Protein AF-A0A2G8HR16-F1 (afdb_monomer)

Solvent-accessible surface area (backbone atoms only — not comparable to full-atom values): 9993 Å² total; per-residue (Å²): 126,79,61,57,63,55,51,52,53,51,51,52,50,50,52,50,56,48,49,62,59,50,49,55,58,52,52,43,52,50,38,32,58,71,42,52,70,60,47,61,57,48,52,54,52,35,58,74,73,32,69,61,54,56,68,42,53,72,70,53,44,53,37,32,53,43,43,27,34,35,46,62,72,75,43,57,72,62,94,83,63,49,69,68,58,49,49,54,44,27,47,42,56,28,53,84,44,40,67,50,94,74,75,79,58,80,90,61,53,56,90,61,78,81,64,50,60,66,51,36,31,47,56,42,47,62,53,44,35,76,74,70,36,64,70,72,52,56,78,42,75,84,39,51,37,61,56,50,50,47,39,56,69,40,52,70,64,38,33,76,81,34,54,69,61,38,56,55,50,36,74,60,52,57,84,118

Foldseek 3Di:
DVVVVVVVVVVVVVVVVCCVVVVVVVVLVVLLVVCVVVLVVLLVLCCVPPLLLVLFDPVLVSLLSSQLSNQLVQADEDPPQDPSLSSVLSSLLCLLCSPPDFPSLPVCRYPSSPDDSLNSLVSVLVRCCVVPNDPLVVVCVPCRSVLLVVCSNPVPVSCVVPVPVSVSSCVRNVRD

Structure (mmCIF, N/CA/C/O backbone):
data_AF-A0A2G8HR16-F1
#
_entry.id   AF-A0A2G8HR16-F1
#
loop_
_atom_site.group_PDB
_atom_site.id
_atom_site.type_symbol
_atom_site.label_atom_id
_atom_site.label_alt_id
_atom_site.label_comp_id
_atom_site.label_asym_id
_atom_site.label_entity_id
_atom_site.label_seq_id
_atom_site.pdbx_PDB_ins_code
_atom_site.Cartn_x
_atom_site.Cartn_y
_atom_site.Cartn_z
_atom_site.occupancy
_atom_site.B_iso_or_equiv
_atom_site.auth_seq_id
_atom_site.auth_comp_id
_atom_site.auth_asym_id
_atom_site.auth_atom_id
_atom_site.pdbx_PDB_model_num
ATOM 1 N N . MET A 1 1 ? 40.734 -26.368 19.428 1.00 62.50 1 MET A N 1
ATOM 2 C CA . MET A 1 1 ? 40.699 -26.145 17.962 1.00 62.50 1 MET A CA 1
ATOM 3 C C . MET A 1 1 ? 39.348 -26.446 17.303 1.00 62.50 1 MET A C 1
ATOM 5 O O . MET A 1 1 ? 39.130 -25.947 16.211 1.00 62.50 1 MET A O 1
ATOM 9 N N . PHE A 1 2 ? 38.408 -27.153 17.947 1.00 72.38 2 PHE A N 1
ATOM 10 C CA . PHE A 1 2 ? 37.091 -27.445 17.352 1.00 72.38 2 PHE A CA 1
ATOM 11 C C . PHE A 1 2 ? 36.089 -26.280 17.349 1.00 72.38 2 PHE A C 1
ATOM 13 O O . PHE A 1 2 ? 35.120 -26.346 16.612 1.00 72.38 2 PHE A O 1
ATOM 20 N N . LEU A 1 3 ? 36.310 -25.206 18.116 1.00 86.31 3 LEU A N 1
ATOM 21 C CA . LEU A 1 3 ? 35.360 -24.087 18.226 1.00 86.31 3 LEU A CA 1
ATOM 22 C C . LEU A 1 3 ? 35.399 -23.127 17.020 1.00 86.31 3 LEU A C 1
ATOM 24 O O . LEU A 1 3 ? 34.383 -22.551 16.647 1.00 86.31 3 LEU A O 1
ATOM 28 N N . VAL A 1 4 ? 36.568 -22.982 16.389 1.00 90.25 4 VAL A N 1
ATOM 29 C CA . VAL A 1 4 ? 36.797 -22.072 15.253 1.00 90.25 4 VAL A CA 1
ATOM 30 C C . VAL A 1 4 ? 35.869 -22.357 14.059 1.00 90.25 4 VAL A C 1
ATOM 32 O O . VAL A 1 4 ? 35.228 -21.411 13.603 1.00 90.25 4 VAL A O 1
ATOM 35 N N . PRO A 1 5 ? 35.706 -23.605 13.564 1.00 91.06 5 PRO A N 1
ATOM 36 C CA . PRO A 1 5 ? 34.805 -23.868 12.439 1.00 91.06 5 PRO A CA 1
ATOM 37 C C . PRO A 1 5 ? 33.332 -23.568 12.757 1.00 91.06 5 PRO A C 1
ATOM 39 O O . PRO A 1 5 ? 32.625 -23.070 11.886 1.00 91.06 5 PRO A O 1
ATOM 42 N N . PHE A 1 6 ? 32.871 -23.788 13.996 1.00 93.81 6 PHE A N 1
ATOM 43 C CA . PHE A 1 6 ? 31.497 -23.445 14.391 1.00 93.81 6 PHE A CA 1
ATOM 44 C C . PHE A 1 6 ? 31.270 -21.934 14.441 1.00 93.81 6 PHE A C 1
ATOM 46 O O . PHE A 1 6 ? 30.232 -21.461 13.987 1.00 93.81 6 PHE A O 1
ATOM 53 N N . VAL A 1 7 ? 32.246 -21.168 14.940 1.00 94.56 7 VAL A N 1
ATOM 54 C CA . VAL A 1 7 ? 32.171 -19.700 14.954 1.00 94.56 7 VAL A CA 1
ATOM 55 C C . VAL A 1 7 ? 32.151 -19.146 13.530 1.00 94.56 7 VAL A C 1
ATOM 57 O O . VAL A 1 7 ? 31.322 -18.295 13.223 1.00 94.56 7 VAL A O 1
ATOM 60 N N . VAL A 1 8 ? 33.002 -19.662 12.638 1.00 95.19 8 VAL A N 1
ATOM 61 C CA . VAL A 1 8 ? 33.010 -19.252 11.224 1.00 95.19 8 VAL A CA 1
ATOM 62 C C . VAL A 1 8 ? 31.683 -19.600 10.547 1.00 95.19 8 VAL A C 1
ATOM 64 O O . VAL A 1 8 ? 31.088 -18.731 9.917 1.00 95.19 8 VAL A O 1
ATOM 67 N N . ALA A 1 9 ? 31.167 -20.820 10.730 1.00 95.06 9 ALA A N 1
ATOM 68 C CA . ALA A 1 9 ? 29.874 -21.222 10.176 1.00 95.06 9 ALA A CA 1
ATOM 69 C C . ALA A 1 9 ? 28.720 -20.347 10.698 1.00 95.06 9 ALA A C 1
ATOM 71 O O . ALA A 1 9 ? 27.870 -19.920 9.918 1.00 95.06 9 ALA A O 1
ATOM 72 N N . PHE A 1 10 ? 28.716 -20.023 11.994 1.00 95.88 10 PHE A N 1
ATOM 73 C CA . PHE A 1 10 ? 27.721 -19.136 12.594 1.00 95.88 10 PHE A CA 1
ATOM 74 C C . PHE A 1 10 ? 27.798 -17.714 12.023 1.00 95.88 10 PHE A C 1
ATOM 76 O O . PHE A 1 10 ? 26.768 -17.151 11.662 1.00 95.88 10 PHE A O 1
ATOM 83 N N . ILE A 1 11 ? 29.002 -17.152 11.865 1.00 95.81 11 ILE A N 1
ATOM 84 C CA . ILE A 1 11 ? 29.199 -15.834 11.241 1.00 95.81 11 ILE A CA 1
ATOM 85 C C . ILE A 1 11 ? 28.738 -15.853 9.780 1.00 95.81 11 ILE A C 1
ATOM 87 O O . ILE A 1 11 ? 28.029 -14.941 9.360 1.00 95.81 11 ILE A O 1
ATOM 91 N N . CYS A 1 12 ? 29.079 -16.889 9.010 1.00 94.81 12 CYS A N 1
ATOM 92 C CA . CYS A 1 12 ? 28.628 -17.032 7.626 1.00 94.81 12 CYS A CA 1
ATOM 93 C C . CYS A 1 12 ? 27.099 -17.106 7.526 1.00 94.81 12 CYS A C 1
ATOM 95 O O . CYS A 1 12 ? 26.517 -16.433 6.678 1.00 94.81 12 CYS A O 1
ATOM 97 N N . LEU A 1 13 ? 26.440 -17.860 8.413 1.00 94.50 13 LEU A N 1
ATOM 98 C CA . LEU A 1 13 ? 24.978 -17.903 8.492 1.00 94.50 13 LEU A CA 1
ATOM 99 C C . LEU A 1 13 ? 24.396 -16.529 8.841 1.00 94.50 13 LEU A C 1
ATOM 101 O O . LEU A 1 13 ? 23.452 -16.083 8.194 1.00 94.50 13 LEU A O 1
ATOM 105 N N . LEU A 1 14 ? 24.976 -15.829 9.816 1.00 93.00 14 LEU A N 1
ATOM 106 C CA . LEU A 1 14 ? 24.516 -14.506 10.235 1.00 93.00 14 LEU A CA 1
ATOM 107 C C . LEU A 1 14 ? 24.646 -13.491 9.087 1.00 93.00 14 LEU A C 1
ATOM 109 O O . LEU A 1 14 ? 23.685 -12.789 8.772 1.00 93.00 14 LEU A O 1
ATOM 113 N N . LEU A 1 15 ? 25.787 -13.473 8.393 1.00 90.75 15 LEU A N 1
ATOM 114 C CA . LEU A 1 15 ? 26.002 -12.638 7.209 1.00 90.75 15 LEU A CA 1
ATOM 115 C C . LEU A 1 15 ? 25.044 -12.996 6.066 1.00 90.75 15 LEU A C 1
ATOM 117 O O . LEU A 1 15 ? 24.515 -12.092 5.421 1.00 90.75 15 LEU A O 1
ATOM 121 N N . PHE A 1 16 ? 24.764 -14.282 5.844 1.00 89.38 16 PHE A N 1
ATOM 122 C CA . PHE A 1 16 ? 23.787 -14.734 4.853 1.00 89.38 16 PHE A CA 1
ATOM 123 C C . PHE A 1 16 ? 22.369 -14.232 5.173 1.00 89.38 16 PHE A C 1
ATOM 125 O O . PHE A 1 16 ? 21.700 -13.672 4.302 1.00 89.38 16 PHE A O 1
ATOM 132 N N . PHE A 1 17 ? 21.925 -14.341 6.430 1.00 85.56 17 PHE A N 1
ATOM 133 C CA . PHE A 1 17 ? 20.625 -13.819 6.869 1.00 85.56 17 PHE A CA 1
ATOM 134 C C . PHE A 1 17 ? 20.531 -12.292 6.754 1.00 85.56 17 PHE A C 1
ATOM 136 O O . PHE A 1 17 ? 19.483 -11.768 6.361 1.00 85.56 17 PHE A O 1
ATOM 143 N N . LEU A 1 18 ? 21.612 -11.569 7.067 1.00 82.00 18 LEU A N 1
ATOM 144 C CA . LEU A 1 18 ? 21.675 -10.116 6.892 1.00 82.00 18 LEU A CA 1
ATOM 145 C C . LEU A 1 18 ? 21.612 -9.728 5.414 1.00 82.00 18 LEU A C 1
ATOM 147 O O . LEU A 1 18 ? 20.835 -8.846 5.053 1.00 82.00 18 LEU A O 1
ATOM 151 N N . TYR A 1 19 ? 22.370 -10.410 4.556 1.00 82.94 19 TYR A N 1
ATOM 152 C CA . TYR A 1 19 ? 22.366 -10.180 3.115 1.00 82.94 19 TYR A CA 1
ATOM 153 C C . TYR A 1 19 ? 20.969 -10.384 2.517 1.00 82.94 19 TYR A C 1
ATOM 155 O O . TYR A 1 19 ? 20.447 -9.492 1.843 1.00 82.94 19 TYR A O 1
ATOM 163 N N . MET A 1 20 ? 20.322 -11.512 2.825 1.00 76.88 20 MET A N 1
ATOM 164 C CA . MET A 1 20 ? 18.987 -11.832 2.315 1.00 76.88 20 MET A CA 1
ATOM 165 C C . MET A 1 20 ? 17.954 -10.766 2.704 1.00 76.88 20 MET A C 1
ATOM 167 O O . MET A 1 20 ? 17.226 -10.275 1.843 1.00 76.88 20 MET A O 1
ATOM 171 N N . ASN A 1 21 ? 17.932 -10.340 3.970 1.00 70.75 21 ASN A N 1
ATOM 172 C CA . ASN A 1 21 ? 16.953 -9.359 4.445 1.00 70.75 21 ASN A CA 1
ATOM 173 C C . ASN A 1 21 ? 17.258 -7.919 3.999 1.00 70.75 21 ASN A C 1
ATOM 175 O O . ASN A 1 21 ? 16.338 -7.159 3.684 1.00 70.75 21 ASN A O 1
ATOM 179 N N . TYR A 1 22 ? 18.533 -7.523 3.949 1.00 76.25 22 TYR A N 1
ATOM 180 C CA . TYR A 1 22 ? 18.916 -6.166 3.555 1.00 76.25 22 TYR A CA 1
ATOM 181 C C . TYR A 1 22 ? 18.775 -5.946 2.045 1.00 76.25 22 TYR A C 1
ATOM 183 O O . TYR A 1 22 ? 18.363 -4.866 1.611 1.00 76.25 22 TYR A O 1
ATOM 191 N N . SER A 1 23 ? 19.046 -6.983 1.242 1.00 83.00 23 SER A N 1
ATOM 192 C CA . SER A 1 23 ? 18.980 -6.898 -0.220 1.00 83.00 23 SER A CA 1
ATOM 193 C C . SER A 1 23 ? 17.589 -6.508 -0.723 1.00 83.00 23 SER A C 1
ATOM 195 O O . SER A 1 23 ? 17.484 -5.687 -1.634 1.00 83.00 23 SER A O 1
ATOM 197 N N . LEU A 1 24 ? 16.516 -7.013 -0.101 1.00 86.94 24 LEU A N 1
ATOM 198 C CA . LEU A 1 24 ? 15.147 -6.726 -0.530 1.00 86.94 24 LEU A CA 1
ATOM 199 C C . LEU A 1 24 ? 14.756 -5.269 -0.259 1.00 86.94 24 LEU A C 1
ATOM 201 O O . LEU A 1 24 ? 14.227 -4.593 -1.141 1.00 86.94 24 LEU A O 1
ATOM 205 N N . SER A 1 25 ? 15.041 -4.768 0.945 1.00 87.56 25 SER A N 1
ATOM 206 C CA . SER A 1 25 ? 14.784 -3.367 1.302 1.00 87.56 25 SER A CA 1
ATOM 207 C C . SER A 1 25 ? 15.560 -2.414 0.387 1.00 87.56 25 SER A C 1
ATOM 209 O O . SER A 1 25 ? 15.002 -1.452 -0.144 1.00 87.56 25 SER A O 1
ATOM 211 N N . PHE A 1 26 ? 16.829 -2.735 0.126 1.00 90.50 26 PHE A N 1
ATOM 212 C CA . PHE A 1 26 ? 17.675 -1.964 -0.776 1.00 90.50 26 PHE A CA 1
ATOM 213 C C . PHE A 1 26 ? 17.162 -1.994 -2.224 1.00 90.50 26 PHE A C 1
ATOM 215 O O . PHE A 1 26 ? 17.014 -0.939 -2.844 1.00 90.50 26 PHE A O 1
ATOM 222 N N . LYS A 1 27 ? 16.797 -3.174 -2.747 1.00 92.25 27 LYS A N 1
ATOM 223 C CA . LYS A 1 27 ? 16.188 -3.333 -4.079 1.00 92.25 27 LYS A CA 1
ATOM 224 C C . LYS A 1 27 ? 14.932 -2.471 -4.214 1.00 92.25 27 LYS A C 1
ATOM 226 O O . LYS A 1 27 ? 14.804 -1.724 -5.180 1.00 92.25 27 LYS A O 1
ATOM 231 N N . ARG A 1 28 ? 14.034 -2.509 -3.225 1.00 94.50 28 ARG A N 1
ATOM 232 C CA . ARG A 1 28 ? 12.809 -1.691 -3.202 1.00 94.50 28 ARG A CA 1
ATOM 233 C C . ARG A 1 28 ? 13.109 -0.192 -3.169 1.00 94.50 28 ARG A C 1
ATOM 235 O O . ARG A 1 28 ? 12.466 0.568 -3.888 1.00 94.50 28 ARG A O 1
ATOM 242 N N . ALA A 1 29 ? 14.113 0.241 -2.409 1.00 94.19 29 ALA A N 1
ATOM 243 C CA . ALA A 1 29 ? 14.542 1.639 -2.397 1.00 94.19 29 ALA A CA 1
ATOM 244 C C . ALA A 1 29 ? 15.064 2.103 -3.771 1.00 94.19 29 ALA A C 1
ATOM 246 O O . ALA A 1 29 ? 14.760 3.217 -4.206 1.00 94.19 29 ALA A O 1
ATOM 247 N N . LEU A 1 30 ? 15.793 1.242 -4.491 1.00 95.62 30 LEU A N 1
ATOM 248 C CA . LEU A 1 30 ? 16.221 1.522 -5.863 1.00 95.62 30 LEU A CA 1
ATOM 249 C C . LEU A 1 30 ? 15.035 1.636 -6.827 1.00 95.62 30 LEU A C 1
ATOM 251 O O . LEU A 1 30 ? 15.033 2.543 -7.657 1.00 95.62 30 LEU A O 1
ATOM 255 N N . LEU A 1 31 ? 14.010 0.785 -6.693 1.00 95.94 31 LEU A N 1
ATOM 256 C CA . LEU A 1 31 ? 12.779 0.885 -7.490 1.00 95.94 31 LEU A CA 1
ATOM 257 C C . LEU A 1 31 ? 12.076 2.228 -7.260 1.00 95.94 31 LEU A C 1
ATOM 259 O O . LEU A 1 31 ? 11.761 2.930 -8.216 1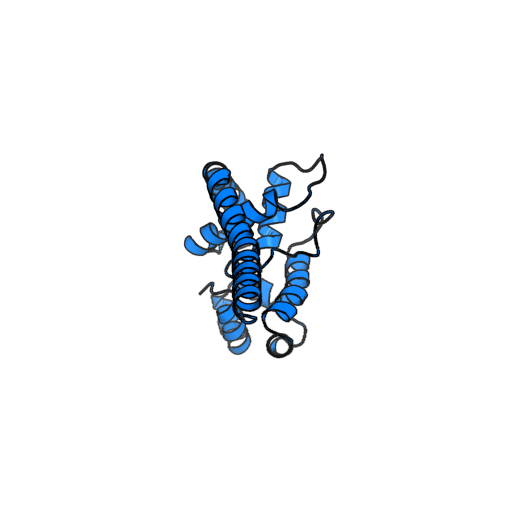.00 95.94 31 LEU A O 1
ATOM 263 N N . VAL A 1 32 ? 11.915 2.642 -6.000 1.00 96.56 32 VAL A N 1
ATOM 264 C CA . VAL A 1 32 ? 11.340 3.955 -5.657 1.00 96.56 32 VAL A CA 1
ATOM 265 C C . VAL A 1 32 ? 12.140 5.101 -6.281 1.00 96.56 32 VAL A C 1
ATOM 267 O O . VAL A 1 32 ? 11.560 6.064 -6.785 1.00 96.56 32 VAL A O 1
ATOM 270 N N . ARG A 1 33 ? 13.475 5.010 -6.269 1.00 96.00 33 ARG A N 1
ATOM 271 C CA . ARG A 1 33 ? 14.343 6.017 -6.891 1.00 96.00 33 ARG A CA 1
ATOM 272 C C . ARG A 1 33 ? 14.198 6.034 -8.413 1.00 96.00 33 ARG A C 1
ATOM 274 O O . ARG A 1 33 ? 14.124 7.118 -8.982 1.00 96.00 33 ARG A O 1
ATOM 281 N N . LYS A 1 34 ? 14.140 4.863 -9.054 1.00 96.19 34 LYS A N 1
ATOM 282 C CA . LYS A 1 34 ? 13.974 4.712 -10.508 1.00 96.19 34 LYS A CA 1
ATOM 283 C C . LYS A 1 34 ? 12.649 5.302 -10.993 1.00 96.19 34 LYS A C 1
ATOM 285 O O . LYS A 1 34 ? 12.609 5.915 -12.048 1.00 96.19 34 LYS A O 1
ATOM 290 N N . MET A 1 35 ? 11.586 5.169 -10.202 1.00 95.69 35 MET A N 1
ATOM 291 C CA . MET A 1 35 ? 10.255 5.674 -10.552 1.00 95.69 35 MET A CA 1
ATOM 292 C C . MET A 1 35 ? 10.042 7.154 -10.193 1.00 95.69 35 MET A C 1
ATOM 294 O O . MET A 1 35 ? 8.908 7.625 -10.194 1.00 95.69 35 MET A O 1
ATOM 298 N N . ARG A 1 36 ? 11.095 7.908 -9.836 1.00 93.38 36 ARG A N 1
ATOM 299 C CA . ARG A 1 36 ? 10.947 9.279 -9.321 1.00 93.38 36 ARG A CA 1
ATOM 300 C C . ARG A 1 36 ? 10.198 10.204 -10.279 1.00 93.38 36 ARG A C 1
ATOM 302 O O . ARG A 1 36 ? 9.356 10.949 -9.789 1.00 93.38 36 ARG A O 1
ATOM 309 N N . ASP A 1 37 ? 10.490 10.126 -11.570 1.00 92.12 37 ASP A N 1
ATOM 310 C CA . ASP A 1 37 ? 9.958 11.063 -12.562 1.00 92.12 37 ASP A CA 1
ATOM 311 C C . ASP A 1 37 ? 8.483 10.768 -12.875 1.00 92.12 37 ASP A C 1
ATOM 313 O O . ASP A 1 37 ? 7.653 11.673 -12.834 1.00 92.12 37 ASP A O 1
ATOM 317 N N . TYR A 1 38 ? 8.123 9.485 -13.002 1.00 94.38 38 TYR A N 1
ATOM 318 C CA . TYR A 1 38 ? 6.736 9.026 -13.175 1.00 94.38 38 TYR A CA 1
ATOM 319 C C . TYR A 1 38 ? 5.806 9.466 -12.038 1.00 94.38 38 TYR A C 1
ATOM 321 O O . TYR A 1 38 ? 4.625 9.726 -12.246 1.00 94.38 38 TYR A O 1
ATOM 329 N N . ARG A 1 39 ? 6.326 9.583 -10.809 1.00 94.69 39 ARG A N 1
ATOM 330 C CA . ARG A 1 39 ? 5.502 9.934 -9.643 1.00 94.69 39 ARG A CA 1
ATOM 331 C C . ARG A 1 39 ? 4.878 11.322 -9.719 1.00 94.69 39 ARG A C 1
ATOM 333 O O . ARG A 1 39 ? 3.864 11.533 -9.065 1.00 94.69 39 ARG A O 1
ATOM 340 N N . VAL A 1 40 ? 5.461 12.250 -10.477 1.00 94.19 40 VAL A N 1
ATOM 341 C CA . VAL A 1 40 ? 4.868 13.581 -10.674 1.00 94.19 40 VAL A CA 1
ATOM 342 C C . VAL A 1 40 ? 3.574 13.466 -11.480 1.00 94.19 40 VAL A C 1
ATOM 344 O O . VAL A 1 40 ? 2.567 14.085 -11.143 1.00 94.19 40 VAL A O 1
ATOM 347 N N . GLU A 1 41 ? 3.582 12.635 -12.518 1.00 95.56 41 GLU A N 1
ATOM 348 C CA . GLU A 1 41 ? 2.404 12.367 -13.343 1.00 95.56 41 GLU A CA 1
ATOM 349 C C . GLU A 1 41 ? 1.380 11.528 -12.582 1.00 95.56 41 GLU A C 1
ATOM 351 O O . GLU A 1 41 ? 0.196 11.857 -12.589 1.00 95.56 41 GLU A O 1
ATOM 356 N N . TRP A 1 42 ? 1.835 10.519 -11.835 1.00 97.75 42 TRP A N 1
ATOM 357 C CA . TRP A 1 42 ? 0.961 9.700 -10.996 1.00 97.75 42 TRP A CA 1
ATOM 358 C C . TRP A 1 42 ? 0.254 10.512 -9.912 1.00 97.75 42 TRP A C 1
ATOM 360 O O . TRP A 1 42 ? -0.930 10.295 -9.672 1.00 97.75 42 TRP A O 1
ATOM 370 N N . ASP A 1 43 ? 0.947 11.452 -9.261 1.00 97.56 43 ASP A N 1
ATOM 371 C CA . ASP A 1 43 ? 0.335 12.342 -8.269 1.00 97.56 43 ASP A CA 1
ATOM 372 C C . ASP A 1 43 ? -0.802 13.161 -8.888 1.00 97.56 43 ASP A C 1
ATOM 374 O O . ASP A 1 43 ? -1.882 13.261 -8.301 1.00 97.56 43 ASP A O 1
ATOM 378 N N . ARG A 1 44 ? -0.593 13.681 -10.106 1.00 96.56 44 ARG A N 1
ATOM 379 C CA . ARG A 1 44 ? -1.620 14.408 -10.862 1.00 96.56 44 ARG A CA 1
ATOM 380 C C . ARG A 1 44 ? -2.795 13.497 -11.220 1.00 96.56 44 ARG A C 1
ATOM 382 O O . ARG A 1 44 ? -3.936 13.849 -10.937 1.00 96.56 44 ARG A O 1
ATOM 389 N N . GLU A 1 45 ? -2.527 12.330 -11.803 1.00 97.06 45 GLU A N 1
ATOM 390 C CA . GLU A 1 45 ? -3.567 11.394 -12.242 1.00 97.06 45 GLU A CA 1
ATOM 391 C C . GLU A 1 45 ? -4.418 10.891 -11.069 1.00 97.06 45 GLU A C 1
ATOM 393 O O . GLU A 1 45 ? -5.650 10.894 -11.151 1.00 97.06 45 GLU A O 1
ATOM 398 N N . LEU A 1 46 ? -3.784 10.507 -9.957 1.00 97.81 46 LEU A N 1
ATOM 399 C CA . LEU A 1 46 ? -4.486 10.039 -8.763 1.00 97.81 46 LEU A CA 1
ATOM 400 C C . LEU A 1 46 ? -5.244 11.172 -8.068 1.00 97.81 46 LEU A C 1
ATOM 402 O O . LEU A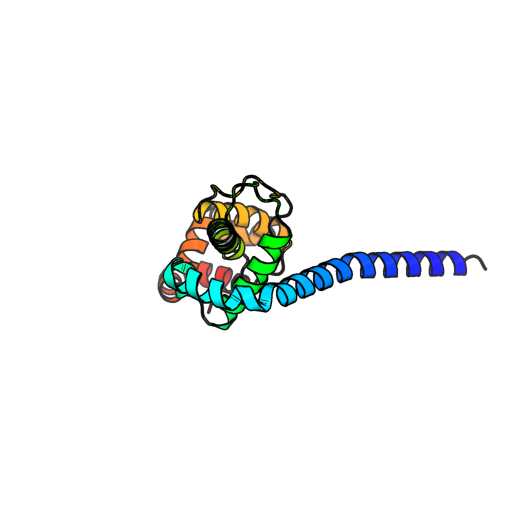 1 46 ? -6.376 10.959 -7.638 1.00 97.81 46 LEU A O 1
ATOM 406 N N . SER A 1 47 ? -4.683 12.384 -8.015 1.00 96.69 47 SER A N 1
ATOM 407 C CA . SER A 1 47 ? -5.385 13.549 -7.460 1.00 96.69 47 SER A CA 1
ATOM 408 C C . SER A 1 47 ? -6.646 13.905 -8.247 1.00 96.69 47 SER A C 1
ATOM 410 O O . SER A 1 47 ? -7.594 14.425 -7.667 1.00 96.69 47 SER A O 1
ATOM 412 N N . SER A 1 48 ? -6.696 13.620 -9.549 1.00 95.50 48 SER A N 1
ATOM 413 C CA . SER A 1 48 ? -7.898 13.843 -10.357 1.00 95.50 48 SER A CA 1
ATOM 414 C C . SER A 1 48 ? -8.910 12.701 -10.235 1.00 95.50 48 SER A C 1
ATOM 416 O O . SER A 1 48 ? -10.109 12.960 -10.129 1.00 95.50 48 SER A O 1
ATOM 418 N N . ASN A 1 49 ? -8.443 11.448 -10.213 1.00 94.62 49 ASN A N 1
ATOM 419 C CA . ASN A 1 49 ? -9.295 10.287 -10.498 1.00 94.62 49 ASN A CA 1
ATOM 420 C C . ASN A 1 49 ? -9.478 9.303 -9.334 1.00 94.62 49 ASN A C 1
ATOM 422 O O . ASN A 1 49 ? -10.240 8.348 -9.474 1.00 94.62 49 ASN A O 1
ATOM 426 N N . PHE A 1 50 ? -8.794 9.487 -8.202 1.00 95.50 50 PHE A N 1
ATOM 427 C CA . PHE A 1 50 ? -8.861 8.551 -7.080 1.00 95.50 50 PHE A CA 1
ATOM 428 C C . PHE A 1 50 ? -9.216 9.260 -5.772 1.00 95.50 50 PHE A C 1
ATOM 430 O O . PHE A 1 50 ? -8.384 9.918 -5.156 1.00 95.50 50 PHE A O 1
ATOM 437 N N . GLU A 1 51 ? -10.468 9.108 -5.336 1.00 94.25 51 GLU A N 1
ATOM 438 C CA . GLU A 1 51 ? -11.027 9.883 -4.221 1.00 94.25 51 GLU A CA 1
ATOM 439 C C . GLU A 1 51 ? -10.255 9.702 -2.911 1.00 94.25 51 GLU A C 1
ATOM 441 O O . GLU A 1 51 ? -9.865 10.681 -2.279 1.00 94.25 51 GLU A O 1
ATOM 446 N N . PHE A 1 52 ? -9.896 8.461 -2.576 1.00 95.38 52 PHE A N 1
ATOM 447 C CA . PHE A 1 52 ? -9.068 8.166 -1.407 1.00 95.38 52 PHE A CA 1
ATOM 448 C C . PHE A 1 52 ? -7.735 8.917 -1.420 1.00 95.38 52 PHE A C 1
ATOM 450 O O . PHE A 1 52 ? -7.259 9.341 -0.376 1.00 95.38 52 PHE A O 1
ATOM 457 N N . TYR A 1 53 ? -7.126 9.112 -2.593 1.00 96.50 53 TYR A N 1
ATOM 458 C CA . TYR A 1 53 ? -5.863 9.837 -2.713 1.00 96.50 53 TYR A CA 1
ATOM 459 C C . TYR A 1 53 ? -6.022 11.327 -2.406 1.00 96.50 53 TYR A C 1
ATOM 461 O O . TYR A 1 53 ? -5.145 11.926 -1.782 1.00 96.50 53 TYR A O 1
ATOM 469 N N . LYS A 1 54 ? -7.150 11.923 -2.811 1.00 93.94 54 LYS A N 1
ATOM 470 C CA . LYS A 1 54 ? -7.447 13.337 -2.551 1.00 93.94 54 LYS A CA 1
ATOM 471 C C . LYS A 1 54 ? -7.527 13.622 -1.053 1.00 93.94 54 LYS A C 1
ATOM 473 O O . LYS A 1 54 ? -6.972 14.628 -0.617 1.00 93.94 54 LYS A O 1
ATOM 478 N N . GLY A 1 55 ? -8.129 12.716 -0.282 1.00 91.00 55 GLY A N 1
ATOM 479 C CA . GLY A 1 55 ? -8.235 12.830 1.176 1.00 91.00 55 GLY A CA 1
ATOM 480 C C . GLY A 1 55 ? -6.906 12.688 1.930 1.00 91.00 55 GLY A C 1
ATOM 481 O O . GLY A 1 55 ? -6.800 13.108 3.079 1.00 91.00 55 GLY A O 1
ATOM 482 N N . LEU A 1 56 ? -5.860 12.136 1.303 1.00 94.50 56 LEU A N 1
ATOM 483 C CA . LEU A 1 56 ? -4.563 11.955 1.958 1.00 94.50 56 LEU A CA 1
ATOM 484 C C . LEU A 1 56 ? -3.766 13.262 2.045 1.00 94.50 56 LEU A C 1
ATOM 486 O O . LEU A 1 56 ? -3.611 13.983 1.057 1.00 94.50 56 LEU A O 1
ATOM 490 N N . GLY A 1 57 ? -3.144 13.497 3.204 1.00 94.50 57 GLY A N 1
ATOM 491 C CA . GLY A 1 57 ? -2.107 14.518 3.370 1.00 94.50 57 GLY A CA 1
ATOM 492 C C . GLY A 1 57 ? -0.835 14.216 2.563 1.00 94.50 57 GLY A C 1
ATOM 493 O O . GLY A 1 57 ? -0.591 13.080 2.148 1.00 94.50 57 GLY A O 1
ATOM 494 N N . LEU A 1 58 ? 0.011 15.235 2.366 1.00 95.38 58 LEU A N 1
ATOM 495 C CA . LEU A 1 58 ? 1.193 15.171 1.490 1.00 95.38 58 LEU A CA 1
ATOM 496 C C . LEU A 1 58 ? 2.147 14.007 1.822 1.00 95.38 58 LEU A C 1
ATOM 498 O O . LEU A 1 58 ? 2.608 13.305 0.921 1.00 95.38 58 LEU A O 1
ATOM 502 N N . GLU A 1 59 ? 2.411 13.763 3.107 1.00 95.38 59 GLU A N 1
ATOM 503 C CA . GLU A 1 59 ? 3.288 12.668 3.545 1.00 95.38 59 GLU A CA 1
ATOM 504 C C . GLU A 1 59 ? 2.699 11.286 3.217 1.00 95.38 59 GLU A C 1
ATOM 506 O O . GLU A 1 59 ? 3.413 10.393 2.752 1.00 95.38 59 GLU A O 1
ATOM 511 N N . HIS A 1 60 ? 1.385 11.105 3.372 1.00 96.38 60 HIS A N 1
ATOM 512 C CA . HIS A 1 60 ? 0.712 9.846 3.040 1.00 96.38 60 HIS A CA 1
ATOM 513 C C .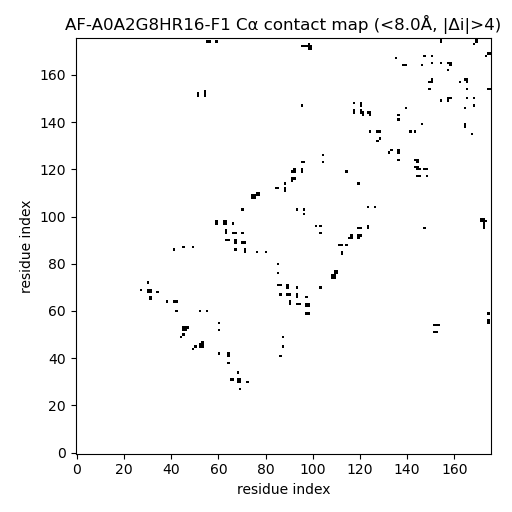 HIS A 1 60 ? 0.622 9.621 1.536 1.00 96.38 60 HIS A C 1
ATOM 515 O O . HIS A 1 60 ? 0.863 8.503 1.084 1.00 96.38 60 HIS A O 1
ATOM 521 N N . ARG A 1 61 ? 0.375 10.675 0.750 1.00 97.31 61 ARG A N 1
ATOM 522 C CA . ARG A 1 61 ? 0.467 10.628 -0.717 1.00 97.31 61 ARG A CA 1
ATOM 523 C C . ARG A 1 61 ? 1.853 10.178 -1.166 1.00 97.31 61 ARG A C 1
ATOM 525 O O . ARG A 1 61 ? 1.985 9.218 -1.923 1.00 97.31 61 ARG A O 1
ATOM 532 N N . ARG A 1 62 ? 2.910 10.781 -0.609 1.00 96.69 62 ARG A N 1
ATOM 533 C CA . ARG A 1 62 ? 4.298 10.379 -0.876 1.00 96.69 62 ARG A CA 1
ATOM 534 C C . ARG A 1 62 ? 4.563 8.924 -0.485 1.00 96.69 62 ARG A C 1
ATOM 536 O O . ARG A 1 62 ? 5.206 8.196 -1.246 1.00 96.69 62 ARG A O 1
ATOM 543 N N . SER A 1 63 ? 4.077 8.491 0.679 1.00 96.56 63 SER A N 1
ATOM 544 C CA . SER A 1 63 ? 4.209 7.101 1.132 1.00 96.56 63 SER A CA 1
ATOM 545 C C . SER A 1 63 ? 3.491 6.123 0.195 1.00 96.56 63 SER A C 1
ATOM 547 O O . SER A 1 63 ? 4.055 5.092 -0.183 1.00 96.56 63 SER A O 1
ATOM 549 N N . LEU A 1 64 ? 2.285 6.474 -0.255 1.00 97.81 64 LEU A N 1
ATOM 550 C CA . LEU A 1 64 ? 1.509 5.683 -1.202 1.00 97.81 64 LEU A CA 1
ATOM 551 C C . LEU A 1 64 ? 2.219 5.578 -2.553 1.00 97.81 64 LEU A C 1
ATOM 553 O O . LEU A 1 64 ? 2.391 4.471 -3.056 1.00 97.81 64 LEU A O 1
ATOM 557 N N . LEU A 1 65 ? 2.729 6.684 -3.099 1.00 98.19 65 LEU A N 1
ATOM 558 C CA . LEU A 1 65 ? 3.493 6.668 -4.348 1.00 98.19 65 LEU A CA 1
ATOM 559 C C . LEU A 1 65 ? 4.759 5.805 -4.248 1.00 98.19 65 LEU A C 1
ATOM 561 O O . LEU A 1 65 ? 5.065 5.072 -5.184 1.00 98.19 65 LEU A O 1
ATOM 565 N N . ASN A 1 66 ? 5.475 5.829 -3.115 1.00 97.25 66 ASN A N 1
ATOM 566 C CA . ASN A 1 66 ? 6.602 4.913 -2.886 1.00 97.25 66 ASN A CA 1
ATOM 567 C C . ASN A 1 66 ? 6.153 3.446 -2.967 1.00 97.25 66 ASN A C 1
ATOM 569 O O . ASN A 1 66 ? 6.832 2.611 -3.563 1.00 97.25 66 ASN A O 1
ATOM 573 N N . LYS A 1 67 ? 5.009 3.123 -2.359 1.00 97.44 67 LYS A N 1
ATOM 574 C CA . LYS A 1 67 ? 4.460 1.764 -2.359 1.00 97.44 67 LYS A CA 1
ATOM 575 C C . LYS A 1 67 ? 4.003 1.330 -3.743 1.00 97.44 67 LYS A C 1
ATOM 577 O O . LYS A 1 67 ? 4.322 0.213 -4.138 1.00 97.44 67 LYS A O 1
ATOM 582 N N . ILE A 1 68 ? 3.365 2.223 -4.494 1.00 97.94 68 ILE A N 1
ATOM 583 C CA . ILE A 1 68 ? 2.999 2.005 -5.895 1.00 97.94 68 ILE A CA 1
ATOM 584 C C . ILE A 1 68 ? 4.249 1.706 -6.729 1.00 97.94 68 ILE A C 1
ATOM 586 O O . ILE A 1 68 ? 4.250 0.732 -7.476 1.00 97.94 68 ILE A O 1
ATOM 590 N N . SER A 1 69 ? 5.339 2.469 -6.559 1.00 97.56 69 SER A N 1
ATOM 591 C CA . SER A 1 69 ? 6.596 2.218 -7.279 1.00 97.56 69 SER A CA 1
ATOM 592 C C . SER A 1 69 ? 7.130 0.806 -7.046 1.00 97.56 69 SER A C 1
ATOM 594 O O . SER A 1 69 ? 7.628 0.181 -7.977 1.00 97.56 69 SER A O 1
ATOM 596 N N . VAL A 1 70 ? 7.029 0.295 -5.818 1.00 96.94 70 VAL A N 1
ATOM 597 C CA . VAL A 1 70 ? 7.438 -1.080 -5.508 1.00 96.94 70 VAL A CA 1
ATOM 598 C C . VAL A 1 70 ? 6.459 -2.083 -6.111 1.00 96.94 70 VAL A C 1
ATOM 600 O O . VAL A 1 70 ? 6.884 -2.976 -6.835 1.00 96.94 70 VAL A O 1
ATOM 603 N N . PHE A 1 71 ? 5.161 -1.917 -5.858 1.00 96.88 71 PHE A N 1
ATOM 604 C CA . PHE A 1 71 ? 4.131 -2.864 -6.278 1.00 96.88 71 PHE A CA 1
ATOM 605 C C . PHE A 1 71 ? 4.099 -3.047 -7.801 1.00 96.88 71 PHE A C 1
ATOM 607 O O . PHE A 1 71 ? 4.143 -4.180 -8.268 1.00 96.88 71 PHE A O 1
ATOM 614 N N . ILE A 1 72 ? 4.125 -1.956 -8.577 1.00 96.25 72 ILE A N 1
ATOM 615 C CA . ILE A 1 72 ? 4.149 -2.017 -10.050 1.00 96.25 72 ILE A CA 1
ATOM 616 C C . ILE A 1 72 ? 5.328 -2.843 -10.567 1.00 96.25 72 ILE A C 1
ATOM 618 O O . ILE A 1 72 ? 5.175 -3.563 -11.545 1.00 96.25 72 ILE A O 1
ATOM 622 N N . AS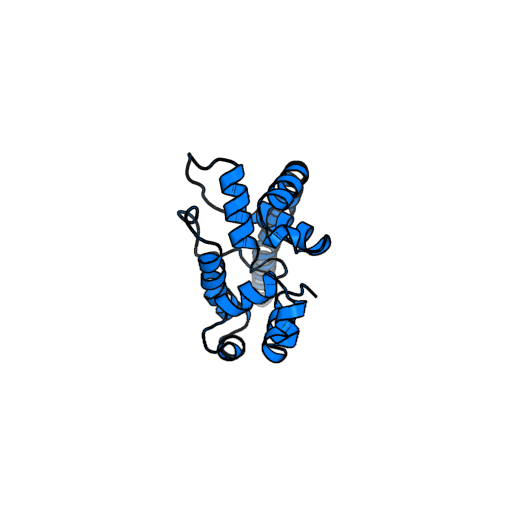N A 1 73 ? 6.493 -2.743 -9.926 1.00 95.38 73 ASN A N 1
ATOM 623 C CA . ASN A 1 73 ? 7.712 -3.398 -10.398 1.00 95.38 73 ASN A CA 1
ATOM 624 C C . ASN A 1 73 ? 7.895 -4.828 -9.858 1.00 95.38 73 ASN A C 1
ATOM 626 O O . ASN A 1 73 ? 8.716 -5.568 -10.393 1.00 95.38 73 ASN A O 1
ATOM 630 N N . GLU A 1 74 ? 7.202 -5.207 -8.781 1.00 95.06 74 GLU A N 1
ATOM 631 C CA . GLU A 1 74 ? 7.295 -6.552 -8.191 1.00 95.06 74 GLU A CA 1
ATOM 632 C C . GLU A 1 74 ? 6.184 -7.500 -8.648 1.00 95.06 74 GLU A C 1
ATOM 634 O O . GLU A 1 74 ? 6.328 -8.708 -8.469 1.00 95.06 74 GLU A O 1
ATOM 639 N N . LYS A 1 75 ? 5.078 -6.980 -9.190 1.00 95.25 75 LYS A N 1
ATOM 640 C CA . LYS A 1 75 ? 3.966 -7.799 -9.675 1.00 95.25 75 LYS A CA 1
ATOM 641 C C . LYS A 1 75 ? 4.067 -8.108 -11.157 1.00 95.25 75 LYS A C 1
ATOM 643 O O . LYS A 1 75 ? 4.627 -7.337 -11.935 1.00 95.25 75 LYS A O 1
ATOM 648 N N . GLU A 1 76 ? 3.472 -9.233 -11.527 1.00 94.25 76 GLU A N 1
ATOM 649 C CA . GLU A 1 76 ? 3.362 -9.665 -12.909 1.00 94.25 76 GLU A CA 1
ATOM 650 C C . GLU A 1 76 ? 2.080 -9.086 -13.504 1.00 94.25 76 GLU A C 1
ATOM 652 O O . GLU A 1 76 ? 0.981 -9.225 -12.961 1.00 94.25 76 GLU A O 1
ATOM 657 N N . TRP A 1 77 ? 2.245 -8.366 -14.608 1.00 94.38 77 TRP A N 1
ATOM 658 C CA . TRP A 1 77 ? 1.157 -7.705 -15.311 1.00 94.38 77 TRP A CA 1
ATOM 659 C C . TRP A 1 77 ? 0.876 -8.437 -16.610 1.00 94.38 77 TRP A C 1
ATOM 661 O O . TRP A 1 77 ? 1.803 -8.857 -17.302 1.00 94.38 77 TRP A O 1
ATOM 671 N N . THR A 1 78 ? -0.399 -8.521 -16.973 1.00 90.56 78 THR A N 1
ATOM 672 C CA . THR A 1 78 ? -0.791 -8.975 -18.306 1.00 90.56 78 THR A CA 1
ATOM 673 C C . THR A 1 78 ? -0.196 -8.049 -19.370 1.00 90.56 78 THR A C 1
ATOM 675 O O . THR A 1 78 ? 0.010 -6.855 -19.127 1.00 90.56 78 THR A O 1
ATOM 678 N N . THR A 1 79 ? 0.080 -8.588 -20.559 1.00 86.19 79 THR A N 1
ATOM 679 C CA . THR A 1 79 ? 0.675 -7.833 -21.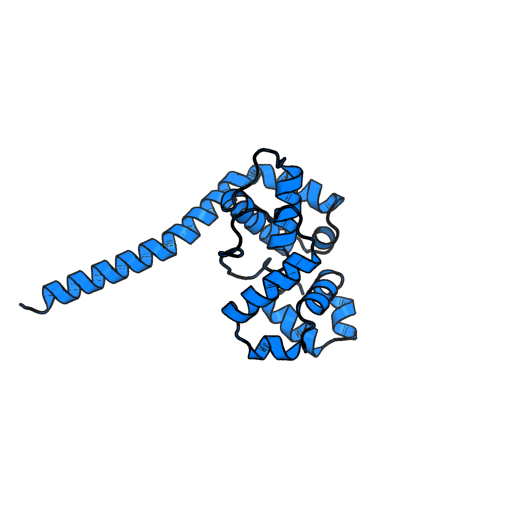679 1.00 86.19 79 THR A CA 1
ATOM 680 C C . THR A 1 79 ? -0.144 -6.607 -22.066 1.00 86.19 79 THR A C 1
ATOM 682 O O . THR A 1 79 ? 0.422 -5.592 -22.460 1.00 86.19 79 THR A O 1
ATOM 685 N N . ASP A 1 80 ? -1.459 -6.684 -21.874 1.00 87.88 80 ASP A N 1
ATOM 686 C CA . ASP A 1 80 ? -2.412 -5.658 -22.296 1.00 87.88 80 ASP A CA 1
ATOM 687 C C . ASP A 1 80 ? -2.656 -4.592 -21.212 1.00 87.88 80 ASP A C 1
ATOM 689 O O . ASP A 1 80 ? -3.442 -3.666 -21.406 1.00 87.88 80 ASP A O 1
ATOM 693 N N . ALA A 1 81 ? -2.010 -4.708 -20.045 1.00 90.62 81 ALA A N 1
ATOM 694 C CA . ALA A 1 81 ? -2.160 -3.734 -18.973 1.00 90.62 81 ALA A CA 1
ATOM 695 C C . ALA A 1 81 ? -1.376 -2.448 -19.281 1.00 90.62 81 ALA A C 1
ATOM 697 O O . ALA A 1 81 ? -0.144 -2.398 -19.143 1.00 90.62 81 ALA A O 1
ATOM 698 N N . ASP A 1 82 ? -2.107 -1.394 -19.642 1.00 94.12 82 ASP A N 1
ATOM 699 C CA . ASP A 1 82 ? -1.557 -0.049 -19.800 1.00 94.12 82 ASP A CA 1
ATOM 700 C C . ASP A 1 82 ? -1.089 0.560 -18.460 1.00 94.12 82 ASP A C 1
ATOM 702 O O . ASP A 1 82 ? -1.361 0.050 -17.366 1.00 94.12 82 ASP A O 1
ATOM 706 N N . GLU A 1 83 ? -0.327 1.652 -18.535 1.00 93.62 83 GLU A N 1
ATOM 707 C CA . GLU A 1 83 ? 0.255 2.296 -17.350 1.00 93.62 83 GLU A 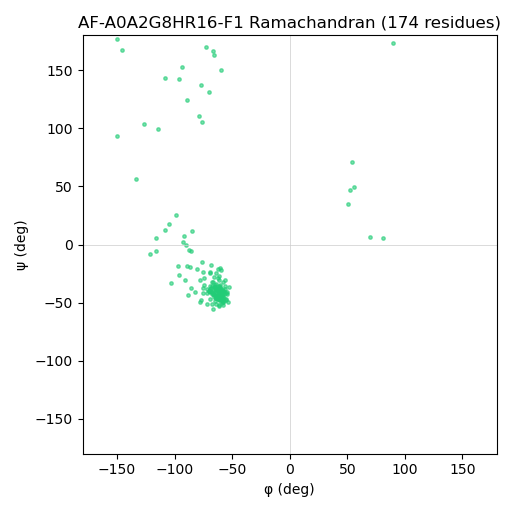CA 1
ATOM 708 C C . GLU A 1 83 ? -0.798 2.878 -16.401 1.00 93.62 83 GLU A C 1
ATOM 710 O O . GLU A 1 83 ? -0.634 2.803 -15.182 1.00 93.62 83 GLU A O 1
ATOM 715 N N . SER A 1 84 ? -1.901 3.397 -16.938 1.00 94.31 84 SER A N 1
ATOM 716 C CA . SER A 1 84 ? -2.979 3.995 -16.148 1.00 94.31 84 SER A CA 1
ATOM 717 C C . SER A 1 84 ? -3.732 2.928 -15.341 1.00 94.31 84 SER A C 1
ATOM 719 O O . SER A 1 84 ? -4.011 3.100 -14.151 1.00 94.31 84 SER A O 1
ATOM 721 N N . LEU A 1 85 ? -3.998 1.762 -15.936 1.00 94.94 85 LEU A N 1
ATOM 722 C CA . LEU A 1 85 ? -4.544 0.596 -15.251 1.00 94.94 85 LEU A CA 1
ATOM 723 C C . LEU A 1 85 ? -3.583 0.111 -14.167 1.00 94.94 85 LEU A C 1
ATOM 725 O O . LEU A 1 85 ? -4.016 -0.102 -13.030 1.00 94.94 85 LEU A O 1
ATOM 729 N N . LYS A 1 86 ? -2.288 -0.012 -14.488 1.00 96.62 86 LYS A N 1
ATOM 730 C CA . LYS A 1 86 ? -1.250 -0.395 -13.519 1.00 96.62 86 LYS A CA 1
ATOM 731 C C . LYS A 1 86 ? -1.236 0.539 -12.319 1.00 96.62 86 LYS A C 1
ATOM 733 O O . LYS A 1 86 ? -1.235 0.071 -11.176 1.00 96.62 86 LYS A O 1
ATOM 738 N N . LEU A 1 87 ? -1.283 1.845 -12.566 1.00 97.56 87 LEU A N 1
ATOM 739 C CA . LEU A 1 87 ? -1.322 2.868 -11.532 1.00 97.56 87 LEU A CA 1
ATOM 740 C C . LEU A 1 87 ? -2.573 2.744 -10.661 1.00 97.56 87 LEU A C 1
ATOM 742 O O . LEU A 1 87 ? -2.448 2.637 -9.440 1.00 97.56 87 LEU A O 1
ATOM 746 N N . ARG A 1 88 ? -3.768 2.702 -11.264 1.00 96.88 88 ARG A N 1
ATOM 747 C CA . ARG A 1 88 ? -5.034 2.601 -10.520 1.00 96.88 88 ARG A CA 1
ATOM 748 C C . ARG A 1 88 ? -5.080 1.353 -9.648 1.00 96.88 88 ARG A C 1
ATOM 750 O O . ARG A 1 88 ? -5.404 1.443 -8.467 1.00 96.88 88 ARG A O 1
ATOM 757 N N . VAL A 1 89 ? -4.742 0.193 -10.206 1.00 97.06 89 VAL A N 1
ATOM 758 C CA . VAL A 1 89 ? -4.739 -1.083 -9.473 1.00 97.06 89 VAL A CA 1
ATOM 759 C C . VAL A 1 89 ? -3.735 -1.041 -8.321 1.00 97.06 89 VAL A C 1
ATOM 761 O O . VAL A 1 89 ? -4.069 -1.403 -7.194 1.00 97.06 89 VAL A O 1
ATOM 764 N N . SER A 1 90 ? -2.532 -0.526 -8.572 1.00 97.75 90 SER A N 1
ATOM 765 C CA . SER A 1 90 ? -1.493 -0.408 -7.547 1.00 97.75 90 SER A CA 1
ATOM 766 C C . SER A 1 90 ? -1.872 0.572 -6.443 1.00 97.75 90 SER A C 1
ATOM 768 O O . SER A 1 90 ? -1.571 0.315 -5.280 1.00 97.75 90 SER A O 1
ATOM 770 N N . ALA A 1 91 ? -2.553 1.672 -6.775 1.00 98.12 91 ALA A N 1
ATOM 771 C CA . ALA A 1 91 ? -3.050 2.629 -5.796 1.00 98.12 91 ALA A CA 1
ATOM 772 C C . ALA A 1 91 ? -4.099 1.984 -4.881 1.00 98.12 91 ALA A C 1
ATOM 774 O O . ALA A 1 91 ? -3.966 2.072 -3.660 1.00 98.12 91 ALA A O 1
ATOM 775 N N . LYS A 1 92 ? -5.063 1.249 -5.455 1.00 97.62 92 LYS A N 1
ATOM 776 C CA . LYS A 1 92 ? -6.071 0.502 -4.688 1.00 97.62 92 LYS A CA 1
ATOM 777 C C . LYS A 1 92 ? -5.436 -0.526 -3.750 1.00 97.62 92 LYS A C 1
ATOM 779 O O . LYS A 1 92 ? -5.778 -0.568 -2.570 1.00 97.62 92 LYS A O 1
ATOM 784 N N . ALA A 1 93 ? -4.478 -1.304 -4.257 1.00 97.19 93 ALA A N 1
ATOM 785 C CA . ALA A 1 93 ? -3.773 -2.331 -3.494 1.00 97.19 93 ALA A CA 1
ATOM 786 C C . ALA A 1 93 ? -2.910 -1.746 -2.370 1.00 97.19 93 ALA A C 1
ATOM 788 O O . ALA A 1 93 ? -2.866 -2.278 -1.259 1.00 97.19 93 ALA A O 1
ATOM 789 N N . CYS A 1 94 ? -2.201 -0.652 -2.651 1.00 97.31 94 CYS A N 1
ATOM 790 C CA . CYS A 1 94 ? -1.257 -0.058 -1.712 1.00 97.31 94 CYS A CA 1
ATOM 791 C C . CYS A 1 94 ? -1.925 0.816 -0.645 1.00 97.31 94 CYS A C 1
ATOM 793 O O . CYS A 1 94 ? -1.315 1.030 0.404 1.00 97.31 94 CYS A O 1
ATOM 795 N N . LEU A 1 95 ? -3.147 1.306 -0.875 1.00 97.19 95 LEU A N 1
ATOM 796 C CA . LEU A 1 95 ? -3.845 2.194 0.056 1.00 97.19 95 LEU A CA 1
ATOM 797 C C . LEU A 1 95 ? -4.026 1.568 1.458 1.00 97.19 95 LEU A C 1
ATOM 799 O O . LEU A 1 95 ? -3.534 2.166 2.418 1.00 97.19 95 LEU A O 1
ATOM 803 N N . PRO A 1 96 ? -4.573 0.341 1.624 1.00 95.56 96 PRO A N 1
ATOM 804 C CA . PRO A 1 96 ? -4.715 -0.275 2.947 1.00 95.56 96 PRO A CA 1
ATOM 805 C C . PRO A 1 96 ? -3.377 -0.493 3.664 1.00 95.56 96 PRO A C 1
ATOM 807 O O . PRO A 1 96 ? -3.328 -0.664 4.878 1.00 95.56 96 PRO A O 1
ATOM 810 N N . ILE A 1 97 ? -2.255 -0.517 2.946 1.00 94.44 97 ILE A N 1
ATOM 811 C CA . ILE A 1 97 ? -0.921 -0.753 3.510 1.00 94.44 97 ILE A CA 1
ATOM 812 C C . ILE A 1 97 ? -0.061 0.518 3.528 1.00 94.44 97 ILE A C 1
ATOM 814 O O . ILE A 1 97 ? 1.142 0.403 3.766 1.00 94.44 97 ILE A O 1
ATOM 818 N N . VAL A 1 98 ? -0.637 1.708 3.298 1.00 94.75 98 VAL A N 1
ATOM 819 C CA . VAL A 1 98 ? 0.081 2.963 2.983 1.00 94.75 98 VAL A CA 1
ATOM 820 C C . VAL A 1 98 ? 1.188 3.340 3.969 1.00 94.75 98 VAL A C 1
ATOM 822 O O . VAL A 1 98 ? 2.252 3.782 3.545 1.00 94.75 98 VAL A O 1
ATOM 825 N N . ASN A 1 99 ? 1.007 3.087 5.264 1.00 91.75 99 ASN A N 1
ATOM 826 C CA . ASN A 1 99 ? 1.998 3.422 6.295 1.00 91.75 99 ASN A CA 1
ATOM 827 C C . ASN A 1 99 ? 2.580 2.190 7.008 1.00 91.75 99 ASN A C 1
ATOM 829 O O . ASN A 1 99 ? 3.379 2.321 7.935 1.00 91.75 99 ASN A O 1
ATOM 833 N N . ARG A 1 100 ? 2.230 0.975 6.563 1.00 88.94 100 ARG A N 1
ATOM 834 C CA . ARG A 1 100 ? 2.707 -0.273 7.175 1.00 88.94 100 ARG A CA 1
ATOM 835 C C . ARG A 1 100 ? 3.922 -0.845 6.457 1.00 88.94 100 ARG A C 1
ATOM 837 O O . ARG A 1 100 ? 4.019 -0.811 5.229 1.00 88.94 100 ARG A O 1
ATOM 844 N N . LYS A 1 101 ? 4.854 -1.417 7.219 1.00 86.06 101 LYS A N 1
ATOM 845 C CA . LYS A 1 101 ? 5.948 -2.230 6.669 1.00 86.06 101 LYS A CA 1
ATOM 846 C C . LYS A 1 101 ? 5.387 -3.612 6.339 1.00 86.06 101 LYS A C 1
ATOM 848 O O . LYS A 1 101 ? 5.029 -4.347 7.245 1.00 86.06 101 LYS A O 1
ATOM 853 N N . THR A 1 102 ? 5.288 -3.934 5.054 1.00 87.12 102 THR A N 1
ATOM 854 C CA . THR A 1 102 ? 4.659 -5.169 4.572 1.00 87.12 102 THR A CA 1
ATOM 855 C C . THR A 1 102 ? 5.364 -5.687 3.320 1.00 87.12 102 THR A C 1
ATOM 857 O O . THR A 1 102 ? 6.141 -4.965 2.690 1.00 87.12 102 THR A O 1
ATOM 860 N N . ASN A 1 103 ? 5.061 -6.927 2.938 1.00 87.19 103 ASN A N 1
ATOM 861 C CA . ASN A 1 103 ? 5.587 -7.597 1.750 1.00 87.19 103 ASN A CA 1
ATOM 862 C C . ASN A 1 103 ? 4.634 -7.559 0.545 1.00 87.19 103 ASN A C 1
ATOM 864 O O . ASN A 1 103 ? 4.743 -8.404 -0.335 1.00 87.19 103 ASN A O 1
ATOM 868 N N . PHE A 1 104 ? 3.741 -6.563 0.485 1.00 89.44 104 PHE A N 1
ATOM 869 C CA . PHE A 1 104 ? 2.935 -6.243 -0.703 1.00 89.44 104 PHE A CA 1
ATOM 870 C C . PHE A 1 104 ? 2.108 -7.431 -1.229 1.00 89.44 104 PHE A C 1
ATOM 872 O O . PHE A 1 104 ? 2.134 -7.726 -2.421 1.00 89.44 104 PHE A O 1
ATOM 879 N N . TYR A 1 105 ? 1.370 -8.117 -0.350 1.00 89.75 105 TYR A N 1
ATOM 880 C CA . TYR A 1 105 ? 0.543 -9.288 -0.689 1.00 89.75 105 TYR A CA 1
ATOM 881 C C . TYR A 1 105 ? 1.352 -10.390 -1.404 1.00 89.75 105 TYR A C 1
ATOM 883 O O . TYR A 1 105 ? 1.186 -10.605 -2.605 1.00 89.75 105 TYR A O 1
ATOM 891 N N . PRO A 1 106 ? 2.255 -11.096 -0.700 1.00 87.12 106 PRO A N 1
ATOM 892 C CA . PRO A 1 106 ? 3.191 -12.037 -1.327 1.00 87.12 106 PRO A CA 1
ATOM 893 C C . PRO A 1 106 ? 2.510 -13.220 -2.034 1.00 87.12 106 PRO A C 1
ATOM 895 O O . PRO A 1 106 ? 3.117 -13.827 -2.904 1.00 87.12 106 PRO A O 1
ATOM 898 N N . LEU A 1 107 ? 1.260 -13.534 -1.679 1.00 88.62 107 LEU A N 1
ATOM 899 C CA . LEU A 1 107 ? 0.476 -14.612 -2.294 1.00 88.62 107 LEU A CA 1
ATOM 900 C C . LEU A 1 107 ? -0.280 -14.182 -3.561 1.00 88.62 107 LEU A C 1
ATOM 902 O O . LEU A 1 107 ? -0.916 -15.014 -4.192 1.00 88.62 107 LEU A O 1
ATOM 906 N N . ILE A 1 108 ? -0.253 -12.893 -3.910 1.00 89.88 108 ILE A N 1
ATOM 907 C CA . ILE A 1 108 ? -0.967 -12.339 -5.065 1.00 89.88 108 ILE A CA 1
ATOM 908 C C . ILE A 1 108 ? 0.078 -11.856 -6.057 1.00 89.88 108 ILE A C 1
ATOM 910 O O . ILE A 1 108 ? 0.655 -10.790 -5.861 1.00 89.88 108 ILE A O 1
ATOM 914 N N . THR A 1 109 ? 0.368 -12.640 -7.086 1.00 89.75 109 THR A N 1
ATOM 915 C CA . THR A 1 109 ? 1.439 -12.339 -8.051 1.00 89.75 109 THR A CA 1
ATOM 916 C C . THR A 1 109 ? 0.917 -11.789 -9.372 1.00 89.75 109 THR A C 1
ATOM 918 O O . THR A 1 109 ? 1.574 -10.917 -9.934 1.00 89.75 109 THR A O 1
ATOM 921 N N . GLU A 1 110 ? -0.268 -12.228 -9.803 1.00 91.25 110 GLU A N 1
ATOM 922 C CA . GLU A 1 110 ? -0.907 -11.920 -11.092 1.00 91.25 110 GLU A CA 1
ATOM 923 C C . GLU A 1 110 ? -2.451 -11.932 -10.981 1.00 91.25 110 GLU A C 1
ATOM 925 O O . GLU A 1 110 ? -3.004 -12.190 -9.909 1.00 91.25 110 GLU A O 1
ATOM 930 N N . GLY A 1 111 ? -3.162 -11.609 -12.070 1.00 88.50 111 GLY A N 1
ATOM 931 C CA . GLY A 1 111 ? -4.631 -11.733 -12.163 1.00 88.50 111 GLY A CA 1
ATOM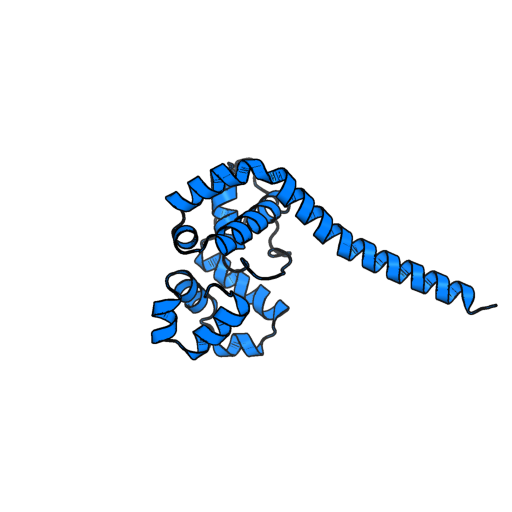 932 C C . GLY A 1 111 ? -5.455 -10.742 -11.322 1.00 88.50 111 GLY A C 1
ATOM 933 O O . GLY A 1 111 ? -6.676 -10.836 -11.268 1.00 88.50 111 GLY A O 1
ATOM 934 N N . PHE A 1 112 ? -4.809 -9.772 -10.677 1.00 90.44 112 PHE A N 1
ATOM 935 C CA . PHE A 1 112 ? -5.414 -8.867 -9.688 1.00 90.44 112 PHE A CA 1
ATOM 936 C C . PHE A 1 112 ? -5.956 -7.548 -10.280 1.00 90.44 112 PHE A C 1
ATOM 938 O O . PHE A 1 112 ? -6.345 -6.635 -9.548 1.00 90.44 112 PHE A O 1
ATOM 945 N N . THR A 1 113 ? -5.965 -7.410 -11.607 1.00 89.06 113 THR A N 1
ATOM 946 C CA . THR A 1 113 ? -6.360 -6.177 -12.312 1.00 89.06 113 THR A CA 1
ATOM 947 C C . THR A 1 113 ? -7.851 -5.856 -12.200 1.00 89.06 113 THR A C 1
ATOM 949 O O . THR A 1 113 ? -8.229 -4.689 -12.285 1.00 89.06 113 THR A O 1
ATOM 952 N N . SER A 1 114 ? -8.696 -6.865 -11.971 1.00 88.00 114 SER A N 1
ATOM 953 C CA . SER A 1 114 ? -10.153 -6.729 -11.831 1.00 88.00 114 SER A CA 1
ATOM 954 C C . SER A 1 114 ? -10.613 -6.414 -10.403 1.00 88.00 114 SER A C 1
ATOM 956 O O . SER A 1 114 ? -11.802 -6.195 -10.173 1.00 88.00 114 SER A O 1
ATOM 958 N N . TYR A 1 115 ? -9.699 -6.384 -9.431 1.00 93.88 115 TYR A N 1
ATOM 959 C CA . TYR A 1 115 ? -10.060 -6.258 -8.021 1.00 93.88 115 TYR A CA 1
ATOM 960 C C . TYR A 1 115 ? -10.597 -4.859 -7.683 1.00 93.88 115 TYR A C 1
ATOM 962 O O . TYR A 1 115 ? -10.007 -3.824 -8.026 1.00 93.88 115 TYR A O 1
ATOM 970 N N . SER A 1 116 ? -11.735 -4.830 -6.983 1.00 95.44 116 SER A N 1
ATOM 971 C CA . SER A 1 116 ? -12.337 -3.598 -6.470 1.00 95.44 116 SER A CA 1
ATOM 972 C C . SER A 1 116 ? -11.541 -3.043 -5.281 1.00 95.44 116 SER A C 1
ATOM 974 O O . SER A 1 116 ? -10.637 -3.699 -4.757 1.00 95.44 116 SER A O 1
ATOM 976 N N . GLN A 1 117 ? -11.854 -1.818 -4.847 1.00 95.31 117 GLN A N 1
ATOM 977 C CA . GLN A 1 117 ? -11.197 -1.248 -3.668 1.00 95.31 117 GLN A CA 1
ATOM 978 C C . GLN A 1 117 ? -11.532 -2.058 -2.410 1.00 95.31 117 GLN A C 1
ATOM 980 O O . GLN A 1 117 ? -10.646 -2.360 -1.613 1.00 95.31 117 GLN A O 1
ATOM 985 N N . GLU A 1 118 ? -12.795 -2.450 -2.268 1.00 95.25 118 GLU A N 1
ATOM 986 C CA . GLU A 1 118 ? -13.324 -3.252 -1.166 1.00 95.25 118 GLU A CA 1
ATOM 987 C C . GLU A 1 118 ? -12.600 -4.593 -1.084 1.00 95.25 118 GLU A C 1
ATOM 989 O O . GLU A 1 118 ? -12.188 -5.015 -0.004 1.00 95.25 118 GLU A O 1
ATOM 994 N N . TYR A 1 119 ? -12.357 -5.216 -2.240 1.00 95.50 119 TYR A N 1
ATOM 995 C CA . TYR A 1 119 ? -11.624 -6.472 -2.308 1.00 95.50 119 TYR A CA 1
ATOM 996 C C . TYR A 1 119 ? -10.169 -6.326 -1.838 1.00 95.50 119 TYR A C 1
ATOM 998 O O . TYR A 1 119 ? -9.648 -7.180 -1.124 1.00 95.50 119 TYR A O 1
ATOM 1006 N N . TRP A 1 120 ? -9.498 -5.215 -2.156 1.00 96.00 120 TRP A N 1
ATOM 1007 C CA . TRP A 1 120 ? -8.160 -4.952 -1.615 1.00 96.00 120 TRP A CA 1
ATOM 1008 C C . TRP A 1 120 ? -8.162 -4.760 -0.098 1.00 96.00 120 TRP A C 1
ATOM 1010 O O . TRP A 1 120 ? -7.246 -5.234 0.575 1.00 96.00 120 TRP A O 1
ATOM 1020 N N . PHE A 1 121 ? -9.197 -4.130 0.462 1.00 95.69 121 PHE A N 1
ATOM 1021 C CA . PHE A 1 121 ? -9.362 -4.049 1.914 1.00 95.69 121 PHE A CA 1
ATOM 1022 C C . PHE A 1 121 ? -9.656 -5.416 2.553 1.00 95.69 121 PHE A C 1
ATOM 1024 O O . PHE A 1 121 ? -9.117 -5.693 3.624 1.00 95.69 121 PHE A O 1
ATOM 1031 N N . SER A 1 122 ? -10.410 -6.308 1.900 1.00 94.06 122 SER A N 1
ATOM 1032 C CA . SER A 1 122 ? -10.623 -7.670 2.416 1.00 94.06 122 SER A CA 1
ATOM 1033 C C . SER A 1 122 ? -9.362 -8.532 2.332 1.00 94.06 122 SER A C 1
ATOM 1035 O O . SER A 1 122 ? -9.023 -9.239 3.275 1.00 94.06 122 SER A O 1
ATOM 1037 N N . LEU A 1 123 ? -8.592 -8.437 1.243 1.00 93.50 123 LEU A N 1
ATOM 1038 C CA . LEU A 1 123 ? -7.281 -9.093 1.147 1.00 93.50 123 LEU A CA 1
ATOM 1039 C C . LEU A 1 123 ? -6.320 -8.586 2.223 1.00 93.50 123 LEU A C 1
ATOM 1041 O O . LEU A 1 123 ? -5.487 -9.330 2.749 1.00 93.50 123 LEU A O 1
ATOM 1045 N N . ASN A 1 124 ? -6.446 -7.305 2.554 1.00 91.81 124 ASN A N 1
ATOM 1046 C CA . ASN A 1 124 ? -5.657 -6.697 3.595 1.00 91.81 124 ASN A CA 1
ATOM 1047 C C . ASN A 1 124 ? -5.963 -7.249 4.994 1.00 91.81 124 ASN A C 1
ATOM 1049 O O . ASN A 1 124 ? -5.066 -7.262 5.829 1.00 91.81 124 ASN A O 1
ATOM 1053 N N . GLU A 1 125 ? -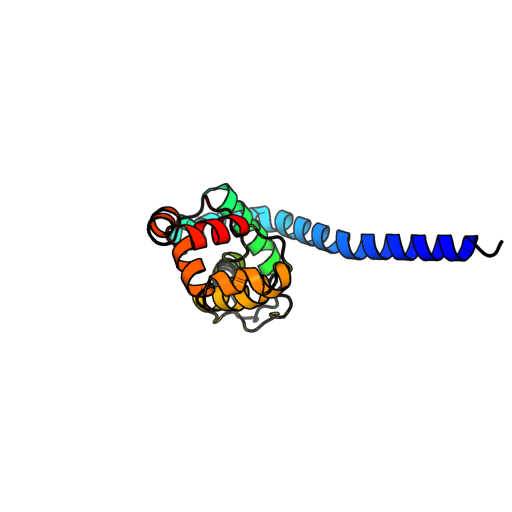7.175 -7.732 5.251 1.00 91.88 125 GLU A N 1
ATOM 1054 C CA . GLU A 1 125 ? -7.542 -8.371 6.517 1.00 91.88 125 GLU A CA 1
ATOM 1055 C C . GLU A 1 125 ? -6.664 -9.592 6.812 1.00 91.88 125 GLU A C 1
ATOM 1057 O O . GLU A 1 125 ? -6.052 -9.694 7.875 1.00 91.88 125 GLU A O 1
ATOM 1062 N N . VAL A 1 126 ? -6.498 -10.466 5.814 1.00 88.06 126 VAL A N 1
ATOM 1063 C CA . VAL A 1 126 ? -5.648 -11.661 5.914 1.00 88.06 126 VAL A CA 1
ATOM 1064 C C . VAL A 1 126 ? -4.191 -11.276 6.171 1.00 88.06 126 VAL A C 1
ATOM 1066 O O . VAL A 1 126 ? -3.483 -11.923 6.945 1.00 88.06 126 VAL A O 1
ATOM 1069 N N . GLN A 1 127 ? -3.715 -10.219 5.510 1.00 86.75 127 GLN A N 1
ATOM 1070 C CA . GLN A 1 127 ? -2.354 -9.728 5.708 1.00 86.75 127 GLN A CA 1
ATOM 1071 C C . GLN A 1 127 ? -2.181 -9.084 7.089 1.00 86.75 127 GLN A C 1
ATOM 1073 O O . GLN A 1 127 ? -1.161 -9.292 7.743 1.00 86.75 127 GLN A O 1
ATOM 1078 N N . PHE A 1 128 ? -3.178 -8.330 7.543 1.00 87.69 128 PHE A N 1
ATOM 1079 C CA . PHE A 1 128 ? -3.211 -7.705 8.855 1.00 87.69 128 PHE A CA 1
ATOM 1080 C C . PHE A 1 128 ? -3.165 -8.759 9.962 1.00 87.69 128 PHE A C 1
ATOM 1082 O O . PHE A 1 128 ? -2.315 -8.667 10.841 1.00 87.69 128 PHE A O 1
ATOM 1089 N N . GLU A 1 129 ? -3.969 -9.820 9.870 1.00 89.38 129 GLU A N 1
ATOM 1090 C CA . GLU A 1 129 ? -3.934 -10.932 10.825 1.00 89.38 129 GLU A CA 1
ATOM 1091 C C . GLU A 1 129 ? -2.532 -11.553 10.940 1.00 89.38 129 GLU A C 1
ATOM 1093 O O . GLU A 1 129 ? -2.059 -11.821 12.044 1.00 89.38 129 GLU A O 1
ATOM 1098 N N . LYS A 1 130 ? -1.829 -11.741 9.816 1.00 85.62 130 LYS A N 1
ATOM 1099 C CA . LYS A 1 130 ? -0.453 -12.271 9.812 1.00 85.62 130 LYS A CA 1
ATOM 1100 C C . LYS A 1 130 ? 0.556 -11.323 10.460 1.00 85.62 130 LYS A C 1
ATOM 1102 O O . LYS A 1 130 ? 1.541 -11.787 11.026 1.00 85.62 130 LYS A O 1
ATOM 1107 N N . GLU A 1 131 ? 0.343 -10.015 10.342 1.00 83.06 131 GLU A N 1
ATOM 1108 C CA . GLU A 1 131 ? 1.262 -8.985 10.839 1.00 83.06 131 GLU A CA 1
ATOM 1109 C C . GLU A 1 131 ? 1.032 -8.639 12.313 1.00 83.06 131 GLU A C 1
ATOM 1111 O O . GLU A 1 131 ? 1.996 -8.385 13.034 1.00 83.06 131 GLU A O 1
ATOM 1116 N N . VAL A 1 132 ? -0.226 -8.609 12.762 1.00 83.00 132 VAL A N 1
ATOM 1117 C CA . VAL A 1 132 ? -0.602 -8.106 14.095 1.00 83.00 132 VAL A CA 1
ATOM 1118 C C . VAL A 1 132 ? -1.330 -9.133 14.966 1.00 83.00 132 VAL A C 1
ATOM 1120 O O . VAL A 1 132 ? -1.542 -8.894 16.154 1.00 83.00 132 VAL A O 1
ATOM 1123 N N . GLY A 1 133 ? -1.698 -10.284 14.403 1.00 86.75 133 GLY A N 1
ATOM 1124 C CA . GLY A 1 133 ? -2.413 -11.359 15.085 1.00 86.75 133 GLY A CA 1
ATOM 1125 C C . GLY A 1 133 ? -3.941 -11.253 15.014 1.00 86.75 133 GLY A C 1
ATOM 1126 O O . GLY A 1 133 ? -4.521 -10.270 14.559 1.00 86.75 133 GLY A O 1
ATOM 1127 N N . LYS A 1 134 ? -4.611 -12.300 15.514 1.00 89.44 134 LYS A N 1
ATOM 1128 C CA . LYS A 1 134 ? -6.081 -12.433 15.502 1.00 89.44 134 LYS A CA 1
ATOM 1129 C C . LYS A 1 134 ? -6.803 -11.552 16.521 1.00 89.44 134 LYS A C 1
ATOM 1131 O O . LYS A 1 134 ? -7.964 -11.222 16.309 1.00 89.44 134 LYS A O 1
ATOM 1136 N N . MET A 1 135 ? -6.167 -11.219 17.650 1.00 88.00 135 MET A N 1
ATOM 1137 C CA . MET A 1 135 ? -6.853 -10.487 18.726 1.00 88.00 135 MET A CA 1
ATOM 1138 C C . MET A 1 135 ? -7.268 -9.073 18.297 1.00 88.00 135 MET A C 1
ATOM 1140 O O . MET A 1 135 ? -8.449 -8.775 18.443 1.00 88.00 135 MET A O 1
ATOM 1144 N N . PRO A 1 136 ? -6.392 -8.241 17.693 1.00 86.44 136 PRO A N 1
ATOM 1145 C CA . PRO A 1 136 ? -6.805 -6.923 17.213 1.00 86.44 136 PRO A CA 1
ATOM 1146 C C . PRO A 1 136 ? -7.886 -6.987 16.135 1.00 86.44 136 PRO A C 1
ATOM 1148 O O . PRO A 1 136 ? -8.715 -6.095 16.050 1.00 86.44 136 PRO A O 1
ATOM 1151 N N . LEU A 1 137 ? -7.904 -8.045 15.319 1.00 89.50 137 LEU A N 1
ATOM 1152 C CA . LEU A 1 137 ? -8.910 -8.199 14.272 1.00 89.50 137 LEU A CA 1
ATOM 1153 C C . LEU A 1 137 ? -10.314 -8.469 14.843 1.00 89.50 137 LEU A C 1
ATOM 1155 O O . LEU A 1 137 ? -11.307 -7.970 14.315 1.00 89.50 137 LEU A O 1
ATOM 1159 N N . ARG A 1 138 ? -10.406 -9.216 15.951 1.00 90.44 138 ARG A N 1
ATOM 1160 C CA . ARG A 1 138 ? -11.684 -9.512 16.626 1.00 90.44 138 ARG A CA 1
ATOM 1161 C C . ARG A 1 138 ? -12.394 -8.267 17.140 1.00 90.44 138 ARG A C 1
ATOM 1163 O O . ARG A 1 138 ? -13.615 -8.273 17.212 1.00 90.44 138 ARG A O 1
ATOM 1170 N N . GLU A 1 139 ? -11.647 -7.210 17.441 1.00 89.75 139 GLU A N 1
ATOM 1171 C CA . GLU A 1 139 ? -12.195 -5.919 17.870 1.00 89.75 139 GLU A CA 1
ATOM 1172 C C . GLU A 1 139 ? -13.126 -5.298 16.820 1.00 89.75 139 GLU A C 1
ATOM 1174 O O . GLU A 1 139 ? -13.988 -4.499 17.166 1.00 89.75 139 GLU A O 1
ATOM 1179 N N . PHE A 1 140 ? -12.988 -5.694 15.552 1.00 91.94 140 PHE A N 1
ATOM 1180 C CA . PHE A 1 140 ? -13.815 -5.207 14.452 1.00 91.94 140 PHE A CA 1
ATOM 1181 C C . PHE A 1 140 ? -15.044 -6.079 14.169 1.00 91.94 140 PHE A C 1
ATOM 1183 O O . PHE A 1 140 ? -15.758 -5.795 13.216 1.00 91.94 140 PHE A O 1
ATOM 1190 N N . ASN A 1 141 ? -15.291 -7.153 14.933 1.00 90.81 141 ASN A N 1
ATOM 1191 C CA . ASN A 1 141 ? -16.463 -8.032 14.785 1.00 90.81 141 ASN A CA 1
ATOM 1192 C C . ASN A 1 141 ? -16.721 -8.535 13.345 1.00 90.81 141 ASN A C 1
ATOM 1194 O O . ASN A 1 141 ? -17.866 -8.697 12.932 1.00 90.81 141 ASN A O 1
ATOM 1198 N N . GLY A 1 142 ? -15.657 -8.782 12.571 1.00 90.75 142 GLY A N 1
ATOM 1199 C CA . GLY A 1 142 ? -15.757 -9.216 11.169 1.00 90.75 142 GLY A CA 1
ATOM 1200 C C . GLY A 1 142 ? -16.012 -8.087 10.162 1.00 90.75 142 GLY A C 1
ATOM 1201 O O . GLY A 1 142 ? -16.187 -8.350 8.978 1.00 90.75 142 GLY A O 1
ATOM 1202 N N . GLU A 1 143 ? -16.003 -6.829 10.600 1.00 94.56 143 GLU A N 1
ATOM 1203 C CA . GLU A 1 143 ? -16.234 -5.652 9.757 1.00 94.56 143 GLU A CA 1
ATOM 1204 C C . GLU A 1 143 ? -14.949 -4.876 9.434 1.00 94.56 143 GLU A C 1
ATOM 1206 O O . GLU A 1 143 ? -15.009 -3.714 9.031 1.00 94.56 143 GLU A O 1
ATOM 1211 N N . PHE A 1 144 ? -13.773 -5.487 9.608 1.00 94.25 144 PHE A N 1
ATOM 1212 C CA . PHE A 1 144 ? -12.484 -4.801 9.473 1.00 94.25 144 PHE A CA 1
ATOM 1213 C C . PHE A 1 144 ? -12.338 -4.077 8.133 1.00 94.25 144 PHE A C 1
ATOM 1215 O O . PHE A 1 144 ? -11.994 -2.895 8.114 1.00 94.25 144 PHE A O 1
ATOM 1222 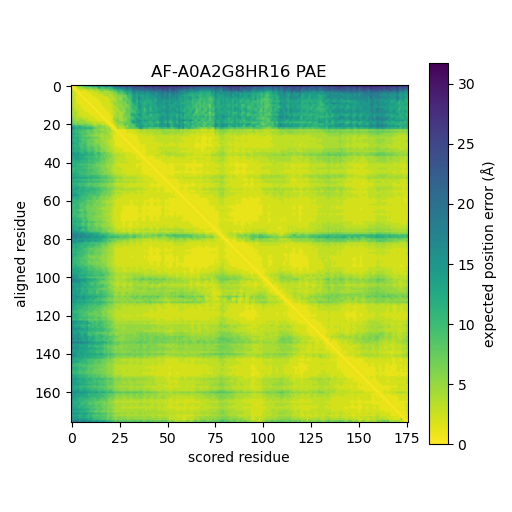N N . ALA A 1 145 ? -12.627 -4.752 7.017 1.00 95.06 145 ALA A N 1
ATOM 1223 C CA . ALA A 1 145 ? -12.536 -4.144 5.691 1.00 95.06 145 ALA A CA 1
ATOM 1224 C C . ALA A 1 145 ? -13.472 -2.929 5.543 1.00 95.06 145 ALA A C 1
ATOM 1226 O O . ALA A 1 145 ? -13.031 -1.867 5.105 1.00 95.06 145 ALA A O 1
ATOM 1227 N N . ARG A 1 146 ? -14.735 -3.059 5.971 1.00 96.06 146 ARG A N 1
ATOM 1228 C CA . ARG A 1 146 ? -15.746 -1.989 5.918 1.00 96.06 146 ARG A CA 1
ATOM 1229 C C . ARG A 1 146 ? -15.328 -0.781 6.757 1.00 96.06 146 ARG A C 1
ATOM 1231 O O . ARG A 1 146 ? -15.249 0.328 6.239 1.00 96.06 146 ARG A O 1
ATOM 1238 N N . LYS A 1 147 ? -14.979 -1.010 8.026 1.00 96.06 147 LYS A N 1
ATOM 1239 C CA . LYS A 1 147 ? -14.525 0.033 8.960 1.00 96.06 147 LYS A CA 1
ATOM 1240 C C . LYS A 1 147 ? -13.245 0.716 8.481 1.00 96.06 147 LYS A C 1
ATOM 1242 O O . LYS A 1 147 ? -13.082 1.918 8.655 1.00 96.06 147 LYS A O 1
ATOM 1247 N N . SER A 1 148 ? -12.350 -0.036 7.841 1.00 95.94 148 SER A N 1
ATOM 1248 C CA . SER A 1 148 ? -11.136 0.523 7.246 1.00 95.94 148 SER A CA 1
ATOM 1249 C C . SER A 1 148 ? -11.466 1.465 6.090 1.00 95.94 148 SER A C 1
ATOM 1251 O O . SER A 1 148 ? -10.904 2.550 6.027 1.00 95.94 148 SER A O 1
ATOM 1253 N N . ILE A 1 149 ? -12.396 1.097 5.205 1.00 96.44 149 ILE A N 1
ATOM 1254 C CA . ILE A 1 149 ? -12.842 1.974 4.111 1.00 96.44 149 ILE A CA 1
ATOM 1255 C C . ILE A 1 149 ? -13.445 3.265 4.666 1.00 96.44 149 ILE A C 1
ATOM 1257 O O . ILE A 1 149 ? -13.040 4.340 4.236 1.00 96.44 149 ILE A O 1
ATOM 1261 N N . GLU A 1 150 ? -14.350 3.169 5.642 1.00 96.00 150 GLU A N 1
ATOM 1262 C CA . GLU A 1 150 ? -14.970 4.339 6.285 1.00 96.00 150 GLU A CA 1
ATOM 1263 C C . GLU A 1 150 ? -13.920 5.273 6.894 1.00 96.00 150 GLU A C 1
ATOM 1265 O O . GLU A 1 150 ? -13.932 6.474 6.630 1.00 96.00 150 GLU A O 1
ATOM 1270 N N . TYR A 1 151 ? -12.947 4.711 7.615 1.00 96.12 151 TYR A N 1
ATOM 1271 C CA . TYR A 1 151 ? -11.821 5.462 8.165 1.00 96.12 151 TYR A CA 1
ATOM 1272 C C . TYR A 1 151 ? -10.980 6.163 7.084 1.00 96.12 151 TYR A C 1
ATOM 1274 O O . TYR A 1 151 ? -10.523 7.282 7.293 1.00 96.12 151 TYR A O 1
ATOM 1282 N N . PHE A 1 152 ? -10.753 5.524 5.932 1.00 95.75 152 PHE A N 1
ATOM 1283 C CA . PHE A 1 152 ? -9.993 6.121 4.829 1.00 95.75 152 PHE A CA 1
ATOM 1284 C C . PHE A 1 152 ? -10.786 7.178 4.043 1.00 95.75 152 PHE A C 1
ATOM 1286 O O . PHE A 1 152 ? -10.163 8.017 3.394 1.00 95.75 152 PHE A O 1
ATOM 1293 N N . MET A 1 153 ? -12.121 7.130 4.074 1.00 94.06 153 MET A N 1
ATOM 1294 C CA . MET A 1 153 ? -12.984 8.128 3.434 1.00 94.06 153 MET A CA 1
ATOM 1295 C C . MET A 1 153 ? -13.065 9.408 4.264 1.00 94.06 153 MET A C 1
ATOM 1297 O O . MET A 1 153 ? -12.843 10.490 3.728 1.00 94.06 153 MET A O 1
ATOM 1301 N N . ASP A 1 154 ? -13.346 9.284 5.564 1.00 93.62 154 ASP A N 1
ATOM 1302 C CA . ASP A 1 154 ? -13.379 10.421 6.484 1.00 93.62 154 ASP A CA 1
ATOM 1303 C C . ASP A 1 154 ? -12.981 9.989 7.908 1.00 93.62 154 ASP A C 1
ATOM 1305 O O . ASP A 1 154 ? -13.824 9.550 8.698 1.00 93.62 154 ASP A O 1
ATOM 1309 N N . PRO A 1 155 ? -11.695 10.105 8.282 1.00 93.31 155 PRO A N 1
ATOM 1310 C CA . PRO A 1 155 ? -11.239 9.658 9.592 1.00 93.31 155 PRO A CA 1
ATOM 1311 C C . PRO A 1 155 ? -11.766 10.535 10.738 1.00 93.31 155 PRO A C 1
ATOM 1313 O O . PRO A 1 155 ? -11.825 10.067 11.878 1.00 93.31 155 PRO A O 1
ATOM 1316 N N . ILE A 1 156 ? -12.136 11.795 10.473 1.00 92.75 156 ILE A N 1
ATOM 1317 C CA . ILE A 1 156 ? -12.622 12.725 11.501 1.00 92.75 156 ILE A CA 1
ATOM 1318 C C . ILE A 1 156 ? -14.066 12.386 11.855 1.00 92.75 156 ILE A C 1
ATOM 1320 O O . ILE A 1 156 ? -14.385 12.272 13.041 1.00 92.75 156 ILE A O 1
ATOM 1324 N N . ASP A 1 157 ? -14.921 12.193 10.853 1.00 94.81 157 ASP A N 1
ATOM 1325 C CA . ASP A 1 157 ? -16.308 11.793 11.078 1.00 94.81 157 ASP A CA 1
ATOM 1326 C C . ASP A 1 157 ? -16.393 10.355 11.593 1.00 94.81 157 ASP A C 1
ATOM 1328 O O . ASP A 1 157 ? -17.087 10.103 12.581 1.00 94.81 157 ASP A O 1
ATOM 1332 N N . PHE A 1 158 ? -15.570 9.440 11.064 1.00 95.94 158 PHE A N 1
ATOM 1333 C CA . PHE A 1 158 ? -15.474 8.073 11.581 1.00 95.94 158 PHE A CA 1
ATOM 1334 C C . PHE A 1 158 ? -15.160 8.035 13.084 1.00 95.94 158 PHE A C 1
ATOM 1336 O O . PHE A 1 158 ? -15.755 7.247 13.822 1.00 95.94 158 PHE A O 1
ATOM 1343 N N . LYS A 1 159 ? -14.266 8.914 13.565 1.00 96.69 159 LYS A N 1
ATOM 1344 C CA . LYS A 1 159 ? -13.911 9.019 14.990 1.00 96.69 159 LYS A CA 1
ATOM 1345 C C . LYS A 1 159 ? -15.100 9.381 15.879 1.00 96.69 159 LYS A C 1
ATOM 1347 O O . LYS A 1 159 ? -15.145 8.911 17.014 1.00 96.69 159 LYS A O 1
ATOM 1352 N N . LYS A 1 160 ? -16.019 10.229 15.403 1.00 95.62 160 LYS A N 1
ATOM 1353 C CA . LYS A 1 160 ? -17.172 10.698 16.195 1.00 95.62 160 LYS A CA 1
ATOM 1354 C C . LYS A 1 160 ? -18.113 9.548 16.544 1.00 95.62 160 LYS A C 1
ATOM 1356 O O . LYS A 1 160 ? -18.649 9.518 17.646 1.00 95.62 160 LYS A O 1
ATOM 1361 N N . GLU A 1 161 ? -18.281 8.609 15.618 1.00 93.88 161 GLU A N 1
ATOM 1362 C CA . GLU A 1 161 ? -19.200 7.477 15.759 1.00 93.88 161 GLU A CA 1
ATOM 1363 C C . GLU A 1 161 ? -18.512 6.198 16.264 1.00 93.88 161 GLU A C 1
ATOM 1365 O O . GLU A 1 161 ? -19.153 5.363 16.895 1.00 93.88 161 GLU A O 1
ATOM 1370 N N . ASN A 1 162 ? -17.207 6.040 16.011 1.00 94.94 162 ASN A N 1
ATOM 1371 C CA . ASN A 1 162 ? -16.466 4.792 16.226 1.00 94.94 162 ASN A CA 1
ATOM 1372 C C . ASN A 1 162 ? -15.134 5.043 16.957 1.00 94.94 162 ASN A C 1
ATOM 1374 O O . ASN A 1 162 ? -14.058 4.727 16.449 1.00 94.94 162 ASN A O 1
ATOM 1378 N N . GLU A 1 163 ? -15.160 5.663 18.142 1.00 94.62 163 GLU A N 1
ATOM 1379 C CA . GLU A 1 163 ? -13.934 6.118 18.822 1.00 94.62 163 GLU A CA 1
ATOM 1380 C C . GLU A 1 163 ? -12.929 4.978 19.102 1.00 94.62 163 GLU A C 1
ATOM 1382 O O . GLU A 1 163 ? -11.713 5.161 18.961 1.00 94.62 163 GLU A O 1
ATOM 1387 N N . ARG A 1 164 ? -13.413 3.794 19.500 1.00 92.56 164 ARG A N 1
ATOM 1388 C CA . ARG A 1 164 ? -12.561 2.636 19.822 1.00 92.56 164 ARG A CA 1
ATOM 1389 C C . ARG A 1 164 ? -11.874 2.101 18.567 1.00 92.56 164 ARG A C 1
ATOM 1391 O O . ARG A 1 164 ? -10.650 1.962 18.550 1.00 92.56 164 ARG A O 1
ATOM 1398 N N . GLU A 1 165 ? -12.644 1.845 17.519 1.00 94.00 165 GLU A N 1
ATOM 1399 C CA . GLU A 1 165 ? -12.168 1.370 16.224 1.00 94.00 165 GLU A CA 1
ATOM 1400 C C . GLU A 1 165 ? -11.247 2.405 15.581 1.00 94.00 165 GLU A C 1
ATOM 1402 O O . GLU A 1 165 ? -10.211 2.035 15.036 1.00 94.00 165 GLU A O 1
ATOM 1407 N N . PHE A 1 166 ? -11.551 3.700 15.713 1.00 95.56 166 PHE A N 1
ATOM 1408 C CA . PHE A 1 166 ? -10.680 4.777 15.253 1.00 95.56 166 PHE A CA 1
ATOM 1409 C C . PHE A 1 166 ? -9.313 4.704 15.925 1.00 95.56 166 PHE A C 1
ATOM 1411 O O . PHE A 1 166 ? -8.302 4.764 15.235 1.00 95.56 166 PHE A O 1
ATOM 1418 N N . LYS A 1 167 ? -9.245 4.543 17.254 1.00 94.06 167 LYS A N 1
ATOM 1419 C CA . LYS A 1 167 ? -7.955 4.436 17.963 1.00 94.06 167 LYS A CA 1
ATOM 1420 C C . LYS A 1 167 ? -7.131 3.257 17.446 1.00 94.06 167 LYS A C 1
ATOM 1422 O O . LYS A 1 167 ? -5.929 3.408 17.229 1.00 94.06 167 LYS A O 1
ATOM 1427 N N . LEU A 1 168 ? -7.776 2.114 17.210 1.00 91.69 168 LEU A N 1
ATOM 1428 C CA . LEU A 1 168 ? -7.123 0.928 16.659 1.00 91.69 168 LEU A CA 1
ATOM 1429 C C . LEU A 1 168 ? -6.654 1.166 15.220 1.00 91.69 168 LEU A C 1
ATOM 1431 O O . LEU A 1 168 ? -5.467 1.033 14.937 1.00 91.69 168 LEU A O 1
ATOM 1435 N N . LEU A 1 169 ? -7.544 1.571 14.313 1.00 93.50 169 LEU A N 1
ATOM 1436 C CA . LEU A 1 169 ? -7.195 1.821 12.914 1.00 93.50 169 LEU A CA 1
ATOM 1437 C C . LEU A 1 169 ? -6.139 2.915 12.787 1.00 93.50 169 LEU A C 1
ATOM 1439 O O . LEU A 1 169 ? -5.183 2.740 12.039 1.00 93.50 169 LEU A O 1
ATOM 1443 N N . ASN A 1 170 ? -6.228 3.993 13.565 1.00 94.19 170 ASN A N 1
ATOM 1444 C CA . ASN A 1 170 ? -5.250 5.073 13.529 1.00 94.19 170 ASN A CA 1
ATOM 1445 C C . ASN A 1 170 ? -3.876 4.643 14.055 1.00 94.19 170 ASN A C 1
ATOM 1447 O O . ASN A 1 170 ? -2.857 5.090 13.536 1.00 94.19 170 ASN A O 1
ATOM 1451 N N . TYR A 1 171 ? -3.811 3.719 15.016 1.00 90.38 171 TYR A N 1
ATOM 1452 C CA . TYR A 1 171 ? -2.538 3.132 15.437 1.00 90.38 171 TYR A CA 1
ATOM 1453 C C . TYR A 1 171 ? -1.811 2.427 14.270 1.00 90.38 171 TYR A C 1
ATOM 1455 O O . TYR A 1 171 ? -0.583 2.541 14.130 1.00 90.38 171 TYR A O 1
ATOM 1463 N N . TYR A 1 172 ? -2.564 1.746 13.399 1.00 87.25 172 TYR A N 1
ATOM 1464 C CA . TYR A 1 172 ? -2.023 0.975 12.275 1.00 87.25 172 TYR A CA 1
ATOM 1465 C C . TYR A 1 172 ? -1.843 1.785 10.988 1.00 87.25 172 TYR A C 1
ATOM 1467 O O . TYR A 1 172 ? -0.822 1.648 10.309 1.00 87.25 172 TYR A O 1
ATOM 1475 N N . TYR A 1 173 ? -2.830 2.605 10.637 1.00 91.00 173 TYR A N 1
ATOM 1476 C CA . TYR A 1 173 ? -2.860 3.388 9.408 1.00 91.00 173 TYR A CA 1
ATOM 1477 C C . TYR A 1 173 ? -2.249 4.766 9.569 1.00 91.00 173 TYR A C 1
ATOM 1479 O O . TYR A 1 173 ? -1.638 5.224 8.614 1.00 91.00 173 TYR A O 1
ATOM 1487 N N . ARG A 1 174 ? -2.318 5.381 10.754 1.00 91.94 174 ARG A N 1
ATOM 1488 C CA . ARG A 1 174 ? -1.650 6.651 11.080 1.00 91.94 174 ARG A CA 1
ATOM 1489 C C . ARG A 1 174 ? -1.959 7.763 10.077 1.00 91.94 174 ARG A C 1
ATOM 1491 O O . ARG A 1 174 ? -1.023 8.372 9.572 1.00 91.94 174 ARG A O 1
ATOM 1498 N N . LEU A 1 175 ? -3.233 7.952 9.727 1.00 89.25 175 LEU A N 1
ATOM 1499 C CA . LEU A 1 175 ? -3.652 9.033 8.824 1.00 89.25 175 LEU A CA 1
ATOM 1500 C C . LEU A 1 175 ? -3.927 10.354 9.552 1.00 89.25 175 LEU A C 1
ATOM 1502 O O . LEU A 1 175 ? -3.958 11.396 8.900 1.00 89.25 175 LEU A O 1
ATOM 1506 N N . VAL A 1 176 ? -4.150 10.301 10.871 1.00 87.50 176 VAL A N 1
ATOM 1507 C CA . VAL A 1 176 ? -4.486 11.448 11.731 1.00 87.50 176 VAL A CA 1
ATOM 1508 C C . VAL A 1 176 ? -3.585 11.488 12.957 1.00 87.50 176 VAL A C 1
ATOM 1510 O O . VAL A 1 176 ? -3.306 10.407 13.528 1.00 87.50 176 VAL A O 1
#

Sequence (176 aa):
MFLVPFVVAFICLLLFFLYMNYSLSFKRALLVRKMRDYRVEWDRELSSNFEFYKGLGLEHRRSLLNKISVFINEKEWTTDADESLKLRVSAKACLPIVNRKTNFYPLITEGFTSYSQEYWFSLNEVQFEKEVGKMPLREFNGEFARKSIEYFMDPIDFKKENEREFKLLNYYYRLV

Mean predicted aligned error: 5.06 Å

Radius of gyration: 19.14 Å; Cα contacts (8 Å, |Δi|>4): 136; chains: 1; bounding box: 60×43×42 Å

Secondary structure (DSSP, 8-state):
--HHHHHHHHHHHHHHHHHHHHHHHHHHHHHHHHTTTHHHHHHHHHHHH-HHHHHS-HHHHHHHHHHHHHHHHHS---TT--HHHHHHHHHHHHGGGTTS---S-TT--SSGGG--HHHHHHHHHHHHHHHH-HHHHHTTTT-HHHHHHHHHH-HHHHHHH-HHHHHHHHHHH---

pLDDT: mean 92.47, std 5.2, range [62.5, 98.19]